Protein AF-A0A258BJ47-F1 (afdb_monomer_lite)

pLDDT: mean 94.94, std 3.54, range [74.56, 98.0]

Sequence (86 aa):
MSLSERPGFLRLKGGESILSSFRQALVARRIASFRISAETCVEFEPESFQQLAGIAAFYNTEGFYYLYISSADHTSKCLAIMRCER

Foldseek 3Di:
DDCPVDPPDDDFDQDDDLLDPPDHSDDDDDDPDPDDDDDDDDDDFEPAQRDWDADKPDDHSQFIKTWTWYADPPGRIDTDIDGGDD

Structure (mmCIF, N/CA/C/O backbone):
data_AF-A0A258BJ47-F1
#
_entry.id   AF-A0A258BJ47-F1
#
loop_
_atom_site.group_PDB
_atom_site.id
_atom_site.type_symbol
_atom_site.label_atom_id
_atom_site.label_alt_id
_atom_site.label_comp_id
_atom_site.label_asym_id
_atom_site.label_entity_id
_atom_site.label_seq_id
_atom_site.pdbx_PDB_ins_code
_atom_site.Cartn_x
_atom_site.Cartn_y
_atom_site.Cartn_z
_atom_site.occupancy
_atom_site.B_iso_or_equiv
_atom_site.auth_seq_id
_atom_site.auth_comp_id
_atom_site.auth_asym_id
_atom_site.auth_atom_id
_atom_site.pdbx_PDB_model_num
ATOM 1 N N . MET A 1 1 ? -3.898 11.315 -9.340 1.00 87.75 1 MET A N 1
ATOM 2 C CA . MET A 1 1 ? -4.925 10.260 -9.195 1.00 87.75 1 MET A CA 1
ATOM 3 C C . MET A 1 1 ? -5.990 10.519 -10.246 1.00 87.75 1 MET A C 1
ATOM 5 O O . MET A 1 1 ? -6.257 11.690 -10.494 1.00 87.75 1 MET A O 1
ATOM 9 N N . SER A 1 2 ? -6.548 9.492 -10.888 1.00 93.25 2 SER A N 1
ATOM 10 C CA . SER A 1 2 ? -7.551 9.674 -11.948 1.00 93.25 2 SER A CA 1
ATOM 11 C C . SER A 1 2 ? -8.582 8.547 -11.979 1.00 93.25 2 SER A C 1
ATOM 13 O O . SER A 1 2 ? -8.229 7.386 -11.792 1.00 93.25 2 SER A O 1
ATOM 15 N N . LEU A 1 3 ? -9.838 8.909 -12.254 1.00 96.12 3 LEU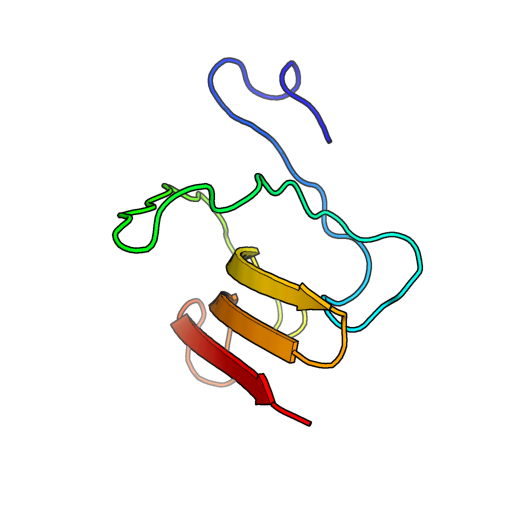 A N 1
ATOM 16 C CA . LEU A 1 3 ? -10.942 7.990 -12.573 1.00 96.12 3 LEU A CA 1
ATOM 17 C C . LEU A 1 3 ? -11.284 7.985 -14.075 1.00 96.12 3 LEU A C 1
ATOM 19 O O . LEU A 1 3 ? -12.058 7.149 -14.530 1.00 96.12 3 LEU A O 1
ATOM 23 N N . SER A 1 4 ? -10.729 8.924 -14.849 1.00 96.00 4 SER A N 1
ATOM 24 C CA . SER A 1 4 ? -11.015 9.087 -16.280 1.00 96.00 4 SER A CA 1
ATOM 25 C C . SER A 1 4 ? -9.959 8.450 -17.183 1.00 96.00 4 SER A C 1
ATOM 27 O O . SER A 1 4 ? -10.277 8.079 -18.306 1.00 96.00 4 SER A O 1
ATOM 29 N N . GLU A 1 5 ? -8.721 8.273 -16.699 1.00 96.56 5 GLU A N 1
ATOM 30 C CA . GLU A 1 5 ? -7.634 7.635 -17.468 1.00 96.56 5 GLU A CA 1
ATOM 31 C C . GLU A 1 5 ? -7.941 6.166 -17.808 1.00 96.56 5 GLU A C 1
ATOM 33 O O . GLU A 1 5 ? -7.446 5.642 -18.802 1.00 96.56 5 GLU A O 1
ATOM 38 N N . ARG A 1 6 ? -8.748 5.489 -16.982 1.00 96.19 6 ARG A N 1
ATOM 39 C CA . ARG A 1 6 ? -9.308 4.163 -17.262 1.00 96.19 6 ARG A CA 1
ATOM 40 C C . ARG A 1 6 ? -10.679 4.057 -16.585 1.00 96.19 6 ARG A C 1
ATOM 42 O O . ARG A 1 6 ? -10.722 3.831 -15.375 1.00 96.19 6 ARG A O 1
ATOM 49 N N . PRO A 1 7 ? -11.786 4.220 -17.327 1.00 96.56 7 PRO A N 1
ATOM 50 C CA . PRO A 1 7 ? -13.127 4.118 -16.760 1.00 96.56 7 PRO A CA 1
ATOM 51 C C . PRO A 1 7 ? -13.332 2.798 -16.005 1.00 96.56 7 PRO A C 1
ATOM 53 O O . PRO A 1 7 ? -12.930 1.737 -16.479 1.00 96.56 7 PRO A O 1
ATOM 56 N N . GLY A 1 8 ? -13.930 2.874 -14.814 1.00 96.50 8 GLY A N 1
ATOM 57 C CA . GLY A 1 8 ? -14.124 1.727 -13.916 1.00 96.50 8 GLY A CA 1
ATOM 58 C C . GLY A 1 8 ? -12.959 1.441 -12.960 1.00 96.50 8 GLY A C 1
ATOM 59 O O . GLY A 1 8 ? -13.092 0.570 -12.109 1.00 96.50 8 GLY A O 1
ATOM 60 N N . PHE A 1 9 ? -11.845 2.179 -13.053 1.00 97.69 9 PHE A N 1
ATOM 61 C CA . PHE A 1 9 ? -10.667 1.986 -12.204 1.00 97.69 9 PHE A CA 1
ATOM 62 C C . PHE A 1 9 ? -10.215 3.295 -11.557 1.00 97.69 9 PHE A C 1
ATOM 64 O O . PHE A 1 9 ? -10.184 4.351 -12.189 1.00 97.69 9 PHE A O 1
ATOM 71 N N . LEU A 1 10 ? -9.776 3.208 -10.301 1.00 97.62 10 LEU A N 1
ATOM 72 C CA . LEU A 1 10 ? -9.006 4.269 -9.662 1.00 97.62 10 LEU A CA 1
ATOM 73 C C . LEU A 1 10 ? -7.525 4.097 -10.005 1.00 97.62 10 LEU A C 1
ATOM 75 O O . LEU A 1 10 ? -6.880 3.161 -9.540 1.00 97.62 10 LEU A O 1
ATOM 79 N N . ARG A 1 11 ? -6.967 5.023 -10.792 1.00 97.62 11 ARG A N 1
ATOM 80 C CA . ARG A 1 11 ? -5.537 5.039 -11.112 1.00 97.62 11 ARG A CA 1
ATOM 81 C C . ARG A 1 11 ? -4.766 5.918 -10.133 1.00 97.62 11 ARG A C 1
ATOM 83 O O . ARG A 1 11 ? -4.934 7.144 -10.090 1.00 97.62 11 ARG A O 1
ATOM 90 N N . LEU A 1 12 ? -3.862 5.288 -9.390 1.00 97.06 12 LEU A N 1
ATOM 91 C CA . LEU A 1 12 ? -2.853 5.948 -8.567 1.00 97.06 12 LEU A CA 1
ATOM 92 C C . LEU A 1 12 ? -1.519 5.910 -9.323 1.00 97.06 12 LEU A C 1
ATOM 94 O O . LEU A 1 12 ? -1.063 4.846 -9.729 1.00 97.06 12 LEU A O 1
ATOM 98 N N . LYS A 1 13 ? -0.921 7.081 -9.565 1.00 95.94 13 LYS A N 1
ATOM 99 C CA . LYS A 1 13 ? 0.446 7.186 -10.099 1.00 95.94 13 LYS A CA 1
ATOM 100 C C . LYS A 1 13 ? 1.390 7.223 -8.906 1.00 95.94 13 LYS A C 1
ATOM 102 O O . LYS A 1 13 ? 1.090 7.959 -7.967 1.00 95.94 13 LYS A O 1
ATOM 107 N N . GLY A 1 14 ? 2.465 6.435 -8.948 1.00 92.88 14 GLY A N 1
ATOM 108 C CA . GLY A 1 14 ? 3.432 6.329 -7.854 1.00 92.88 14 GLY A CA 1
ATOM 109 C C . GLY A 1 14 ? 3.870 7.706 -7.356 1.00 92.88 14 GLY A C 1
ATOM 110 O O . GLY A 1 14 ? 4.176 8.591 -8.154 1.00 92.88 14 GLY A O 1
ATOM 111 N N . GLY A 1 15 ? 3.812 7.887 -6.040 1.00 93.50 15 GLY A N 1
ATOM 112 C CA . GLY A 1 15 ? 4.241 9.097 -5.350 1.00 93.50 15 GLY A CA 1
ATOM 113 C C . GLY A 1 15 ? 5.394 8.779 -4.412 1.00 93.50 15 GLY A C 1
ATOM 114 O O . GLY A 1 15 ? 6.201 7.890 -4.672 1.00 93.50 15 GLY A O 1
ATOM 115 N N . GLU A 1 16 ? 5.448 9.491 -3.299 1.00 95.31 16 GLU A N 1
ATOM 116 C CA . GLU A 1 16 ? 6.412 9.211 -2.246 1.00 95.31 16 GLU A CA 1
ATOM 117 C C . GLU A 1 16 ? 6.032 7.970 -1.426 1.00 95.31 16 GLU A C 1
ATOM 119 O O . GLU A 1 16 ? 4.910 7.461 -1.496 1.00 95.31 16 GLU A O 1
ATOM 124 N N . SER A 1 17 ? 6.996 7.493 -0.635 1.00 93.31 17 SER A N 1
ATOM 125 C CA . SER A 1 17 ? 6.842 6.346 0.264 1.00 93.31 17 SER A CA 1
ATOM 126 C C . SER A 1 17 ? 5.674 6.518 1.241 1.00 93.31 17 SER A C 1
ATOM 128 O O . SER A 1 17 ? 5.334 7.631 1.640 1.00 93.31 17 SER A O 1
ATOM 130 N N . ILE A 1 18 ? 5.137 5.393 1.720 1.00 93.00 18 ILE A N 1
ATOM 131 C CA . ILE A 1 18 ? 4.140 5.331 2.802 1.00 93.00 18 ILE A CA 1
ATOM 132 C C . ILE A 1 18 ? 4.631 5.963 4.120 1.00 93.00 18 ILE A C 1
ATOM 134 O O . ILE A 1 18 ? 3.827 6.330 4.973 1.00 93.00 18 ILE A O 1
ATOM 138 N N . LEU A 1 19 ? 5.949 6.130 4.269 1.00 93.38 19 LEU A N 1
ATOM 139 C CA . LEU A 1 19 ? 6.584 6.826 5.393 1.00 93.38 19 LEU A CA 1
ATOM 140 C C . LEU A 1 19 ? 6.629 8.352 5.222 1.00 93.38 19 LEU A C 1
ATOM 142 O O . LEU A 1 19 ? 6.950 9.064 6.168 1.00 93.38 19 LEU A O 1
ATOM 146 N N . SER A 1 20 ? 6.366 8.870 4.020 1.00 93.38 20 SER A N 1
ATOM 147 C CA . SER A 1 20 ? 6.499 10.299 3.736 1.00 93.38 20 SER A CA 1
ATOM 148 C C . SER A 1 20 ? 5.307 11.097 4.253 1.00 93.38 20 SER A C 1
ATOM 150 O O . SER A 1 20 ? 4.163 10.739 3.999 1.00 93.38 20 SER A O 1
ATOM 152 N N . SER A 1 21 ? 5.568 12.241 4.880 1.00 91.00 21 SER A N 1
ATOM 153 C CA . SER A 1 21 ? 4.535 13.218 5.253 1.00 91.00 21 SER A CA 1
ATOM 154 C C . SER A 1 21 ? 4.191 14.205 4.126 1.00 91.00 21 SER A C 1
ATOM 156 O O . SER A 1 21 ? 3.471 15.174 4.363 1.00 91.00 21 SER A O 1
ATOM 158 N N . PHE A 1 22 ? 4.723 13.999 2.917 1.00 92.50 22 PHE A N 1
ATOM 159 C CA . PHE A 1 22 ? 4.533 14.881 1.764 1.00 92.50 22 PHE A CA 1
ATOM 160 C C . PHE A 1 22 ? 3.592 14.243 0.726 1.00 92.50 22 PHE A C 1
ATOM 162 O O . PHE A 1 22 ? 2.422 13.996 1.021 1.00 92.50 22 PHE A O 1
ATOM 169 N N . ARG A 1 23 ? 4.033 14.018 -0.522 1.00 91.19 23 ARG A N 1
ATOM 170 C CA . ARG A 1 23 ? 3.129 13.640 -1.623 1.00 91.19 23 ARG A CA 1
ATOM 171 C C . ARG A 1 23 ? 2.936 12.133 -1.740 1.00 91.19 23 ARG A C 1
ATOM 173 O O . ARG A 1 23 ? 3.498 11.484 -2.621 1.00 91.19 23 ARG A O 1
ATOM 180 N N . GLN A 1 24 ? 2.062 11.589 -0.901 1.00 94.19 24 GLN A N 1
ATOM 181 C CA . GLN A 1 24 ? 1.644 10.192 -0.995 1.00 94.19 24 GLN A CA 1
ATOM 182 C C . GLN A 1 24 ? 0.569 9.967 -2.067 1.00 94.19 24 GLN A C 1
ATOM 184 O O . GLN A 1 24 ? -0.415 10.703 -2.168 1.00 94.19 24 GLN A O 1
ATOM 189 N N . ALA A 1 25 ? 0.710 8.880 -2.825 1.00 96.19 25 ALA A N 1
ATOM 190 C CA . ALA A 1 25 ? -0.342 8.363 -3.695 1.00 96.19 25 ALA A CA 1
ATOM 191 C C . ALA A 1 25 ? -1.254 7.394 -2.920 1.00 96.19 25 ALA A C 1
ATOM 193 O O . ALA A 1 25 ? -1.341 6.215 -3.251 1.00 96.19 25 ALA A O 1
ATOM 194 N N . LEU A 1 26 ? -1.910 7.893 -1.868 1.00 95.69 26 LEU A N 1
ATOM 195 C CA . LEU A 1 26 ? -2.732 7.104 -0.949 1.00 95.69 26 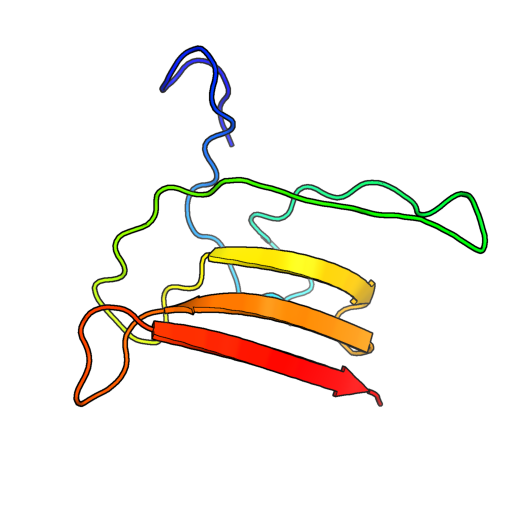LEU A CA 1
ATOM 196 C C . LEU A 1 26 ? -4.172 7.628 -0.931 1.00 95.69 26 LEU A C 1
ATOM 198 O O . LEU A 1 26 ? -4.411 8.814 -0.715 1.00 95.69 26 LEU A O 1
ATOM 202 N N . VAL A 1 27 ? -5.136 6.730 -1.128 1.00 96.38 27 VAL A N 1
ATOM 203 C CA . VAL A 1 27 ? -6.560 7.002 -0.904 1.00 96.38 27 VAL A CA 1
ATOM 204 C C . VAL A 1 27 ? -7.043 6.033 0.158 1.00 96.38 27 VAL A C 1
ATOM 206 O O . VAL A 1 27 ? -6.934 4.821 -0.005 1.00 96.38 27 VAL A O 1
ATOM 209 N N . ALA A 1 28 ? -7.565 6.575 1.251 1.00 95.69 28 ALA A N 1
ATOM 210 C CA . ALA A 1 28 ? -7.990 5.798 2.401 1.00 95.69 28 ALA A CA 1
ATOM 211 C C . ALA A 1 28 ? -9.373 6.240 2.878 1.00 95.69 28 ALA A C 1
ATOM 213 O O . ALA A 1 28 ? -9.831 7.353 2.612 1.00 95.69 28 ALA A O 1
ATOM 214 N N . ARG A 1 29 ? -10.024 5.358 3.634 1.00 96.19 29 ARG A N 1
ATOM 215 C CA . ARG A 1 29 ? -11.257 5.655 4.363 1.00 96.19 29 ARG A CA 1
ATOM 216 C C . ARG A 1 29 ? -11.089 5.298 5.833 1.00 96.19 29 ARG A C 1
ATOM 218 O O . ARG A 1 29 ? -10.331 4.395 6.172 1.00 96.19 29 ARG A O 1
ATOM 225 N N . ARG A 1 30 ? -11.836 5.977 6.703 1.00 96.81 30 ARG A N 1
ATOM 226 C CA . ARG A 1 30 ? -11.841 5.685 8.143 1.00 96.81 30 ARG A CA 1
ATOM 227 C C . ARG A 1 30 ? -12.488 4.327 8.424 1.00 96.81 30 ARG A C 1
ATOM 229 O O . ARG A 1 30 ? -13.515 3.985 7.828 1.00 96.81 30 ARG A O 1
ATOM 236 N N . ILE A 1 31 ? -11.908 3.602 9.377 1.00 96.44 31 ILE A N 1
ATOM 237 C CA . ILE A 1 31 ? -12.544 2.457 10.031 1.00 96.44 31 ILE A CA 1
ATOM 238 C C . ILE A 1 31 ? -13.556 3.015 11.037 1.00 96.44 31 ILE A C 1
ATOM 240 O O . ILE A 1 31 ? -13.199 3.831 11.881 1.00 96.44 31 ILE A O 1
ATOM 244 N N . ALA A 1 32 ? -14.820 2.608 10.917 1.00 95.88 32 ALA A N 1
ATOM 245 C CA . ALA A 1 32 ? -15.928 3.122 11.734 1.00 95.88 32 ALA A CA 1
ATOM 246 C C . ALA A 1 32 ? -16.583 2.049 12.629 1.00 95.88 32 ALA A C 1
ATOM 248 O O . ALA A 1 32 ? -17.582 2.319 13.284 1.00 95.88 32 ALA A O 1
ATOM 249 N N . SER A 1 33 ? -16.043 0.828 12.637 1.00 96.62 33 SER A N 1
ATOM 250 C CA . SER A 1 33 ? -16.537 -0.315 13.413 1.00 96.62 33 SER A CA 1
ATOM 251 C C . SER A 1 33 ? -15.353 -1.127 13.933 1.00 96.62 33 SER A C 1
ATOM 253 O O . SER A 1 33 ? -14.310 -1.182 13.285 1.00 96.62 33 SER A O 1
ATOM 255 N N . PHE A 1 34 ? -15.528 -1.797 15.071 1.00 96.00 34 PHE A N 1
ATOM 256 C CA . PHE A 1 34 ? -14.524 -2.702 15.642 1.00 96.00 34 PHE A CA 1
ATOM 257 C C . PHE A 1 34 ? -14.307 -3.973 14.813 1.00 96.00 34 PHE A C 1
ATOM 259 O O . PHE A 1 34 ? -13.260 -4.605 14.915 1.00 96.00 34 PHE A O 1
ATOM 266 N N . ARG A 1 35 ? -15.295 -4.365 14.002 1.00 96.75 35 ARG A N 1
ATOM 267 C CA . ARG A 1 35 ? -15.199 -5.501 13.080 1.00 96.75 35 ARG A CA 1
ATOM 268 C C . ARG A 1 35 ? -15.482 -5.012 11.673 1.00 96.75 35 ARG A C 1
ATOM 270 O O . ARG A 1 35 ? -16.569 -4.495 11.411 1.00 96.75 35 ARG A O 1
ATOM 277 N N . ILE A 1 36 ? -14.503 -5.173 10.791 1.00 96.69 36 ILE A N 1
ATOM 278 C CA . ILE A 1 36 ? -14.594 -4.802 9.381 1.00 96.69 36 ILE A CA 1
ATOM 279 C C . ILE A 1 36 ? -13.914 -5.857 8.507 1.00 96.69 36 ILE A C 1
ATOM 281 O O . ILE A 1 36 ? -13.038 -6.583 8.971 1.00 96.69 36 ILE A O 1
ATOM 285 N N . SER A 1 37 ? -14.300 -5.890 7.235 1.00 96.88 37 SER A N 1
ATOM 286 C CA . SER A 1 37 ? -13.527 -6.508 6.160 1.00 96.88 37 SER A CA 1
ATOM 287 C C . SER A 1 37 ? -13.280 -5.445 5.095 1.00 96.88 37 SER A C 1
ATOM 289 O O . SER A 1 37 ? -14.164 -4.625 4.829 1.00 96.88 37 SER A O 1
ATOM 291 N N . ALA A 1 38 ? -12.080 -5.426 4.528 1.00 96.69 38 ALA A N 1
ATOM 292 C CA . ALA A 1 38 ? -11.716 -4.540 3.435 1.00 96.69 38 ALA A CA 1
ATOM 293 C C . ALA A 1 38 ? -10.934 -5.341 2.398 1.00 96.69 38 ALA A C 1
ATOM 295 O O . ALA A 1 38 ? -10.001 -6.065 2.739 1.00 96.69 38 ALA A O 1
ATOM 296 N N . GLU A 1 39 ? -11.315 -5.185 1.139 1.00 97.62 39 GLU A N 1
ATOM 297 C CA . GLU A 1 39 ? -10.687 -5.853 0.010 1.00 97.62 39 GLU A CA 1
ATOM 298 C C . GLU A 1 39 ? -10.474 -4.862 -1.130 1.00 97.62 39 GLU A C 1
ATOM 300 O O . GLU A 1 39 ? -11.130 -3.820 -1.216 1.00 97.62 39 GLU A O 1
ATOM 305 N N . THR A 1 40 ? -9.523 -5.180 -1.997 1.00 97.31 40 THR 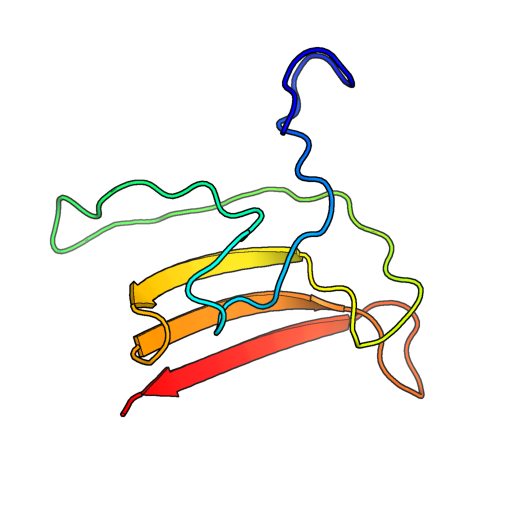A N 1
ATOM 306 C CA . THR A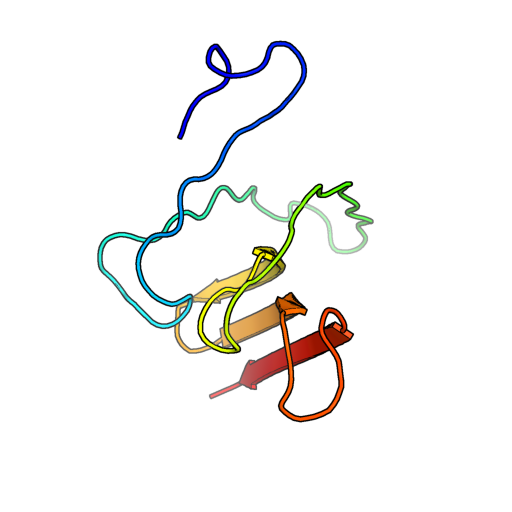 1 40 ? -9.281 -4.442 -3.231 1.00 97.31 40 THR A CA 1
ATOM 307 C C . THR A 1 40 ? -8.754 -5.397 -4.291 1.00 97.31 40 THR A C 1
ATOM 309 O O . THR A 1 40 ? -8.198 -6.448 -3.973 1.00 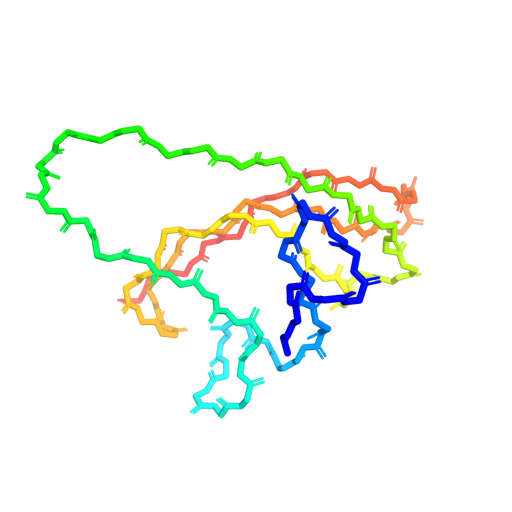97.31 40 THR A O 1
ATOM 312 N N . CYS A 1 41 ? -8.898 -5.013 -5.554 1.00 97.38 41 CYS A N 1
ATOM 313 C CA . CYS A 1 41 ? -8.264 -5.675 -6.682 1.00 97.38 41 CYS A CA 1
ATOM 314 C C . CYS A 1 41 ? -7.337 -4.663 -7.355 1.00 97.38 41 CYS A C 1
ATOM 316 O O . CYS A 1 41 ? -7.734 -3.523 -7.600 1.00 97.38 41 CYS A O 1
ATOM 318 N N . VAL A 1 42 ? -6.093 -5.060 -7.618 1.00 97.31 42 VAL A N 1
ATOM 319 C CA . VAL A 1 42 ? -5.067 -4.164 -8.152 1.00 97.31 42 VAL A CA 1
ATOM 320 C C . VAL A 1 42 ? -4.381 -4.799 -9.355 1.00 97.31 42 VAL A C 1
ATOM 322 O O . VAL A 1 42 ? -3.938 -5.944 -9.309 1.00 97.31 42 VAL A O 1
ATOM 325 N N . GLU A 1 43 ? -4.276 -4.025 -10.432 1.00 97.38 43 GLU A N 1
ATOM 326 C CA . GLU A 1 43 ? -3.425 -4.339 -11.575 1.00 97.38 43 GLU A CA 1
ATOM 327 C C . GLU A 1 43 ? -2.144 -3.516 -11.465 1.00 97.38 43 GLU A C 1
ATOM 329 O O . GLU A 1 43 ? -2.179 -2.283 -11.482 1.00 97.38 43 GLU A O 1
ATOM 334 N N . PHE A 1 44 ? -1.016 -4.204 -11.315 1.00 97.69 44 PHE A N 1
ATOM 335 C CA . PHE A 1 44 ? 0.278 -3.574 -11.092 1.00 97.69 44 PHE A CA 1
ATOM 336 C C . PHE A 1 44 ? 1.409 -4.493 -11.550 1.00 97.69 44 PHE A C 1
ATOM 338 O O . PHE A 1 44 ? 1.436 -5.655 -11.151 1.00 97.69 44 PHE A O 1
ATOM 345 N N . GLU A 1 45 ? 2.324 -3.968 -12.363 1.00 96.56 45 GLU A N 1
ATOM 346 C CA . GLU A 1 45 ? 3.522 -4.660 -12.853 1.00 96.56 45 GLU A CA 1
ATOM 347 C C . GLU A 1 45 ? 4.756 -3.845 -12.431 1.00 96.56 45 GLU A C 1
ATOM 349 O O . GLU A 1 45 ? 5.077 -2.856 -13.093 1.00 96.56 45 GLU A O 1
ATOM 354 N N . PRO A 1 46 ? 5.388 -4.170 -11.288 1.00 96.56 46 PRO A N 1
ATOM 355 C CA . PRO A 1 46 ? 6.551 -3.440 -10.796 1.00 96.56 46 PRO A CA 1
ATOM 356 C C . PRO A 1 46 ? 7.814 -3.796 -11.588 1.00 96.56 46 PRO A C 1
ATOM 358 O O . PRO A 1 46 ? 8.127 -4.964 -11.798 1.00 96.56 46 PRO A O 1
ATOM 361 N N . GLU A 1 47 ? 8.587 -2.781 -11.959 1.00 94.75 47 GLU A N 1
ATOM 362 C CA . GLU A 1 47 ? 9.887 -2.935 -12.628 1.00 94.75 47 GLU A CA 1
ATOM 363 C C . GLU A 1 47 ? 11.055 -2.966 -11.628 1.00 94.75 47 GLU A C 1
ATOM 365 O O . GLU A 1 47 ? 12.144 -3.435 -11.950 1.00 94.75 47 GLU A O 1
ATOM 370 N N . SER A 1 48 ? 10.847 -2.486 -10.396 1.00 94.06 48 SER A N 1
ATOM 371 C CA . SER A 1 48 ? 11.861 -2.479 -9.336 1.00 94.06 48 SER A CA 1
ATOM 372 C C . SER A 1 48 ? 11.245 -2.599 -7.942 1.00 94.06 48 SER A C 1
ATOM 374 O O . SER A 1 48 ? 10.083 -2.249 -7.730 1.00 94.06 48 SER A O 1
ATOM 376 N N . PHE A 1 49 ? 12.053 -3.027 -6.967 1.00 93.75 49 PHE A N 1
ATOM 377 C CA . PHE A 1 49 ? 11.624 -3.209 -5.576 1.00 93.75 49 PHE A CA 1
ATOM 378 C C . PHE A 1 49 ? 11.143 -1.911 -4.903 1.00 93.75 49 PHE A C 1
ATOM 380 O O . PHE A 1 49 ? 10.512 -1.948 -3.848 1.00 93.75 49 PHE A O 1
ATOM 387 N N . GLN A 1 50 ? 11.452 -0.751 -5.493 1.00 94.56 50 GLN A N 1
ATOM 388 C CA . GLN A 1 50 ? 11.022 0.563 -5.008 1.00 94.56 50 GLN A CA 1
ATOM 389 C C . GLN A 1 50 ? 9.559 0.869 -5.359 1.00 94.56 50 GLN A C 1
ATOM 391 O O . GLN A 1 50 ? 8.974 1.802 -4.808 1.00 94.56 50 GLN A O 1
ATOM 396 N N . GLN A 1 51 ? 8.965 0.112 -6.282 1.00 96.56 51 GLN A N 1
ATOM 397 C CA . GLN A 1 51 ? 7.611 0.323 -6.771 1.00 96.56 51 GLN A CA 1
ATOM 398 C C . GLN A 1 51 ? 6.647 -0.615 -6.044 1.00 96.56 51 GLN A C 1
ATOM 400 O O . GLN A 1 51 ? 6.667 -1.825 -6.243 1.00 96.56 51 GLN A O 1
ATOM 405 N N . LEU A 1 52 ? 5.785 -0.043 -5.203 1.00 97.06 52 LEU A N 1
ATOM 406 C CA . LEU A 1 52 ? 4.860 -0.788 -4.347 1.00 97.06 52 LEU A CA 1
ATOM 407 C C . LEU A 1 52 ? 3.419 -0.356 -4.627 1.00 97.06 52 LEU A C 1
ATOM 409 O O . LEU A 1 52 ? 3.137 0.844 -4.662 1.00 97.06 52 LEU A O 1
ATOM 413 N N . ALA A 1 53 ? 2.492 -1.307 -4.726 1.00 97.94 53 ALA A N 1
ATOM 414 C CA . ALA A 1 53 ? 1.056 -1.017 -4.764 1.00 97.94 53 ALA A CA 1
ATOM 415 C C . ALA A 1 53 ? 0.252 -2.087 -4.021 1.00 97.94 53 ALA A C 1
ATOM 417 O O . ALA A 1 53 ? 0.521 -3.280 -4.155 1.00 97.94 53 ALA A O 1
ATOM 418 N N . GLY A 1 54 ? -0.759 -1.679 -3.255 1.00 97.50 54 GLY A N 1
ATOM 419 C CA . GLY A 1 54 ? -1.570 -2.616 -2.485 1.00 97.50 54 GLY A CA 1
ATOM 420 C C . GLY A 1 54 ? -2.572 -1.952 -1.550 1.00 97.50 54 GLY A C 1
ATOM 421 O O . GLY A 1 54 ? -3.032 -0.839 -1.802 1.00 97.50 54 GLY A O 1
ATOM 422 N N . ILE A 1 55 ? -2.900 -2.648 -0.461 1.00 97.94 55 ILE A N 1
ATOM 423 C CA . ILE A 1 55 ? -3.860 -2.215 0.558 1.00 97.94 55 ILE A CA 1
ATOM 424 C C . ILE A 1 55 ? -3.165 -2.021 1.904 1.00 97.94 55 ILE A C 1
ATOM 426 O O . ILE A 1 55 ? -2.373 -2.860 2.336 1.00 97.94 55 ILE A O 1
ATOM 430 N N . ALA A 1 56 ? -3.473 -0.912 2.577 1.00 97.19 56 ALA A N 1
ATOM 431 C CA . ALA A 1 56 ? -2.888 -0.566 3.865 1.00 97.19 56 ALA A CA 1
ATOM 432 C C . ALA A 1 56 ? -3.958 -0.355 4.943 1.00 97.19 56 ALA A C 1
ATOM 434 O O . ALA A 1 56 ? -4.978 0.293 4.704 1.00 97.19 56 ALA A O 1
ATOM 435 N N . ALA A 1 57 ? -3.680 -0.845 6.150 1.00 96.44 57 ALA A N 1
ATOM 436 C CA . ALA A 1 57 ? -4.295 -0.356 7.376 1.00 96.44 57 ALA A CA 1
ATOM 437 C C . ALA A 1 57 ? -3.364 0.714 7.955 1.00 96.44 57 ALA A C 1
ATOM 439 O O . ALA A 1 57 ? -2.278 0.404 8.440 1.00 96.44 57 ALA A O 1
ATOM 440 N N . PHE A 1 58 ? -3.767 1.977 7.843 1.00 95.88 58 PHE A N 1
ATOM 441 C CA . PHE A 1 58 ? -2.894 3.126 8.067 1.00 95.88 58 PHE A CA 1
ATOM 442 C C . PHE A 1 58 ? -3.408 3.985 9.223 1.00 95.88 58 PHE A C 1
ATOM 444 O O . PHE A 1 58 ? -4.534 4.485 9.163 1.00 95.88 58 PHE A O 1
ATOM 451 N N . TYR A 1 59 ? -2.586 4.159 10.260 1.00 94.50 59 TYR A N 1
ATOM 452 C CA . TYR A 1 59 ? -2.839 5.109 11.343 1.00 94.50 59 TYR A CA 1
ATOM 453 C C . TYR A 1 59 ? -2.062 6.407 11.097 1.00 94.50 59 TYR A C 1
ATOM 455 O O . TYR A 1 59 ? -2.661 7.473 10.957 1.00 94.50 59 TYR A O 1
ATOM 463 N N . ASN A 1 60 ? -0.738 6.306 10.980 1.00 93.25 60 ASN A N 1
ATOM 464 C CA . ASN A 1 60 ? 0.164 7.398 10.617 1.00 93.25 60 ASN A CA 1
ATOM 465 C C . ASN A 1 60 ? 1.421 6.836 9.916 1.00 93.25 60 ASN A C 1
ATOM 467 O O . ASN A 1 60 ? 1.530 5.632 9.687 1.00 93.25 60 ASN A O 1
ATOM 471 N N . THR A 1 61 ? 2.384 7.697 9.587 1.00 93.56 61 THR A N 1
ATOM 472 C CA . THR A 1 61 ? 3.652 7.310 8.939 1.00 93.56 61 THR A CA 1
ATOM 473 C C . THR A 1 61 ? 4.572 6.449 9.818 1.00 93.56 61 THR A C 1
ATOM 475 O O . THR A 1 61 ? 5.565 5.928 9.320 1.00 93.56 61 THR A O 1
ATOM 478 N N . GLU A 1 62 ? 4.239 6.260 11.097 1.00 93.56 62 GLU A N 1
ATOM 479 C CA . GLU A 1 62 ? 4.985 5.456 12.079 1.00 93.56 62 GLU A CA 1
ATOM 480 C C . GLU A 1 62 ? 4.181 4.235 12.579 1.00 93.56 62 GLU A C 1
ATOM 482 O O . GLU A 1 62 ? 4.641 3.482 13.436 1.00 93.56 62 GLU A O 1
ATOM 487 N N . GLY A 1 63 ? 2.979 4.030 12.034 1.00 95.06 63 GLY A N 1
ATOM 488 C CA . GLY A 1 63 ? 1.972 3.106 12.542 1.00 95.06 63 GLY A CA 1
ATOM 489 C C . GLY A 1 63 ? 1.070 2.623 11.414 1.00 95.06 63 GLY A C 1
ATOM 490 O O . GLY A 1 63 ? 0.053 3.249 11.102 1.00 95.06 63 GLY A O 1
ATOM 491 N N . PHE A 1 64 ? 1.441 1.517 10.771 1.00 95.88 64 PHE A N 1
ATOM 492 C CA . PHE A 1 64 ? 0.666 0.945 9.670 1.00 95.88 64 PHE A CA 1
ATOM 493 C C . PHE A 1 64 ? 1.025 -0.515 9.383 1.00 95.88 64 PHE A C 1
ATOM 495 O O . PHE A 1 64 ? 2.120 -0.995 9.677 1.00 95.88 64 PHE A O 1
ATOM 502 N N . TYR A 1 65 ? 0.101 -1.185 8.700 1.00 97.00 65 TYR A N 1
ATOM 503 C CA . TYR A 1 65 ? 0.298 -2.463 8.029 1.00 97.00 65 TYR A CA 1
ATOM 504 C C . TYR A 1 65 ? 0.036 -2.279 6.540 1.00 97.00 65 TYR A C 1
ATOM 506 O O . TYR A 1 65 ? -0.971 -1.682 6.164 1.00 97.00 65 TYR A O 1
ATOM 514 N N . TYR A 1 66 ? 0.911 -2.805 5.692 1.00 97.50 66 TYR A N 1
ATOM 515 C CA . TYR A 1 66 ? 0.809 -2.671 4.245 1.00 97.50 66 TYR A CA 1
ATOM 516 C C . TYR A 1 66 ? 1.039 -4.019 3.569 1.00 97.50 66 TYR A C 1
ATOM 518 O O . TYR A 1 66 ? 2.134 -4.572 3.649 1.00 97.50 66 TYR A O 1
ATOM 526 N N . LEU A 1 67 ? 0.002 -4.541 2.913 1.00 98.00 67 LEU A N 1
ATOM 527 C CA . LEU A 1 67 ? 0.073 -5.709 2.040 1.00 98.00 67 LEU A CA 1
ATOM 528 C C . LEU A 1 67 ? 0.175 -5.209 0.600 1.00 98.00 67 LEU A C 1
ATOM 530 O O . LEU A 1 67 ? -0.740 -4.538 0.118 1.00 98.00 67 LEU A O 1
ATOM 534 N N . TYR A 1 68 ? 1.273 -5.521 -0.082 1.00 97.75 68 TYR A N 1
ATOM 535 C CA . TYR A 1 68 ? 1.587 -4.928 -1.378 1.00 97.75 68 TYR A CA 1
ATOM 536 C C . TYR A 1 68 ? 2.241 -5.902 -2.346 1.00 97.75 68 TYR A C 1
ATOM 538 O O . TYR A 1 68 ? 2.881 -6.881 -1.963 1.00 97.75 68 TYR A O 1
ATOM 546 N N . ILE A 1 69 ? 2.090 -5.572 -3.622 1.00 97.88 69 ILE A N 1
ATOM 547 C CA . ILE A 1 69 ? 2.799 -6.178 -4.738 1.00 97.88 69 ILE A CA 1
ATOM 548 C C . ILE A 1 69 ? 4.066 -5.360 -5.002 1.00 97.88 69 ILE A C 1
ATOM 550 O O . ILE A 1 69 ? 4.007 -4.128 -5.022 1.00 97.88 69 ILE A O 1
ATOM 554 N N . SER A 1 70 ? 5.192 -6.043 -5.203 1.00 97.25 70 SER A N 1
ATOM 555 C CA . SER A 1 70 ? 6.481 -5.462 -5.606 1.00 97.25 70 SER A CA 1
ATOM 556 C C . SER A 1 70 ? 7.274 -6.458 -6.461 1.00 97.25 70 SER A C 1
ATOM 558 O O . SER A 1 70 ? 6.781 -7.549 -6.754 1.00 97.25 70 SER A O 1
ATOM 560 N N . SER A 1 71 ? 8.486 -6.090 -6.869 1.00 96.56 71 SER A N 1
ATOM 561 C CA . SER A 1 71 ? 9.480 -7.015 -7.410 1.00 96.56 71 SER A CA 1
ATOM 562 C C . SER A 1 71 ? 10.592 -7.283 -6.390 1.00 96.56 71 SER A C 1
ATOM 564 O O . SER A 1 71 ? 10.843 -6.491 -5.480 1.00 96.56 71 SER A O 1
ATOM 566 N N . ALA A 1 72 ? 11.241 -8.437 -6.521 1.00 91.94 72 ALA A N 1
ATOM 567 C CA . ALA A 1 72 ? 12.376 -8.858 -5.704 1.00 91.94 72 ALA A CA 1
ATOM 568 C C . ALA A 1 72 ? 13.496 -9.394 -6.607 1.00 91.94 72 ALA A C 1
ATOM 570 O O . ALA A 1 72 ? 13.240 -9.780 -7.747 1.00 91.94 72 ALA A O 1
ATOM 571 N N . ASP A 1 73 ? 14.723 -9.480 -6.089 1.00 86.19 73 ASP A N 1
ATOM 572 C CA . ASP A 1 73 ? 15.930 -9.822 -6.868 1.00 86.19 73 ASP A CA 1
ATOM 573 C C . ASP A 1 73 ? 15.816 -11.117 -7.696 1.00 86.19 73 ASP A C 1
ATOM 575 O O . ASP A 1 73 ? 16.477 -11.272 -8.722 1.00 86.19 73 ASP A O 1
ATOM 579 N N . HIS A 1 74 ? 14.971 -12.060 -7.271 1.00 84.31 74 HIS A N 1
ATOM 580 C CA . HIS A 1 74 ? 14.769 -13.353 -7.934 1.00 84.31 74 HIS A CA 1
ATOM 581 C C . HIS A 1 74 ? 13.326 -13.589 -8.393 1.00 84.31 74 HIS A C 1
ATOM 583 O O . HIS A 1 74 ? 12.959 -14.705 -8.761 1.00 84.31 74 HIS A O 1
ATOM 589 N N . THR A 1 75 ? 12.460 -12.576 -8.333 1.00 89.12 75 THR A N 1
ATOM 590 C CA . THR A 1 75 ? 11.047 -12.722 -8.695 1.00 89.12 75 THR A CA 1
ATOM 591 C C . THR A 1 75 ? 10.509 -11.411 -9.244 1.00 89.12 75 THR A C 1
ATOM 593 O O . THR A 1 75 ? 10.481 -10.399 -8.548 1.00 89.12 75 THR A O 1
ATOM 596 N N . SER A 1 76 ? 10.023 -11.444 -10.485 1.00 89.44 76 SER A N 1
ATOM 597 C CA . SER A 1 76 ? 9.469 -10.268 -11.166 1.00 89.44 76 SER 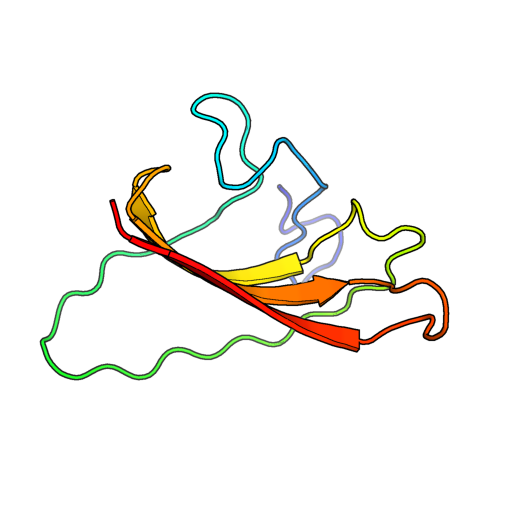A CA 1
ATOM 598 C C . SER A 1 76 ? 8.275 -9.662 -10.432 1.00 89.44 76 SER A C 1
ATOM 600 O O . SER A 1 76 ? 8.074 -8.454 -10.482 1.00 89.44 76 SER A O 1
ATOM 602 N N . LYS A 1 77 ? 7.493 -10.489 -9.735 1.00 95.31 77 LYS A N 1
ATOM 603 C CA . LYS A 1 77 ? 6.303 -10.055 -9.013 1.00 95.31 77 LYS A CA 1
ATOM 604 C C . LYS A 1 77 ? 6.058 -10.914 -7.782 1.00 95.31 77 LYS A C 1
ATOM 606 O O . LYS A 1 77 ? 5.843 -12.120 -7.891 1.00 95.31 77 LYS A O 1
ATOM 611 N N . CYS A 1 78 ? 6.060 -10.294 -6.613 1.00 95.56 78 CYS A N 1
ATOM 612 C CA . CYS A 1 78 ? 5.797 -10.950 -5.342 1.00 95.56 78 CYS A CA 1
ATOM 613 C C . CYS A 1 78 ? 4.780 -10.161 -4.512 1.00 95.56 78 CYS A C 1
ATOM 615 O O . CYS A 1 78 ? 4.593 -8.958 -4.699 1.00 95.56 78 CYS A O 1
ATOM 617 N N . LEU A 1 79 ? 4.114 -10.867 -3.598 1.00 96.81 79 LEU A N 1
ATOM 618 C CA . LEU A 1 79 ? 3.238 -10.290 -2.586 1.00 96.81 79 LEU A CA 1
ATOM 619 C C . LEU A 1 79 ? 3.984 -10.297 -1.249 1.00 96.81 79 LEU A C 1
ATOM 621 O O . LEU A 1 79 ? 4.472 -11.345 -0.825 1.00 96.81 79 LEU A O 1
ATOM 625 N N . ALA A 1 80 ? 4.067 -9.146 -0.591 1.00 96.19 80 ALA A N 1
ATOM 626 C CA . ALA A 1 80 ? 4.797 -8.982 0.660 1.00 96.19 80 ALA A CA 1
ATOM 627 C C . ALA A 1 80 ? 4.024 -8.111 1.658 1.00 96.19 80 ALA A C 1
ATOM 629 O O . ALA A 1 80 ? 3.108 -7.369 1.296 1.00 96.19 80 ALA A O 1
ATOM 630 N N . ILE A 1 81 ? 4.402 -8.217 2.934 1.00 96.69 81 ILE A N 1
ATOM 631 C CA . ILE A 1 81 ? 3.827 -7.434 4.031 1.00 96.69 81 ILE A CA 1
ATOM 632 C C . ILE A 1 81 ? 4.923 -6.579 4.661 1.00 96.69 81 ILE A C 1
ATOM 634 O O . ILE A 1 81 ? 6.003 -7.070 4.984 1.00 96.69 81 ILE A O 1
ATOM 638 N N . MET A 1 82 ? 4.623 -5.302 4.874 1.00 95.88 82 MET A N 1
ATOM 639 C CA . MET A 1 82 ? 5.421 -4.370 5.667 1.00 95.88 82 MET A CA 1
ATOM 640 C C . MET A 1 82 ? 4.583 -3.902 6.849 1.00 95.88 82 MET A C 1
ATOM 642 O O . MET A 1 82 ? 3.393 -3.626 6.705 1.00 95.88 82 MET A O 1
ATOM 646 N N . ARG A 1 83 ? 5.215 -3.795 8.015 1.00 95.62 83 ARG A N 1
ATOM 647 C CA . ARG A 1 83 ? 4.607 -3.191 9.198 1.00 95.62 83 ARG A CA 1
ATOM 648 C C . ARG A 1 83 ? 5.544 -2.164 9.809 1.00 95.62 83 ARG A C 1
ATOM 650 O O . ARG A 1 83 ? 6.760 -2.356 9.800 1.00 95.62 83 ARG A O 1
ATOM 657 N N . CYS A 1 84 ? 4.963 -1.110 10.358 1.00 94.31 84 CYS A N 1
ATOM 658 C CA . CYS A 1 84 ? 5.635 -0.154 11.220 1.00 94.31 84 CYS A CA 1
ATOM 659 C C . CYS A 1 84 ? 4.785 0.001 12.478 1.00 94.31 84 CYS A C 1
ATOM 661 O O . CYS A 1 84 ? 3.592 0.281 12.379 1.00 94.31 84 CYS A O 1
ATOM 663 N N . GLU A 1 85 ? 5.396 -0.256 13.630 1.00 86.25 85 GLU A N 1
ATOM 664 C CA . GLU A 1 85 ? 4.777 -0.161 14.950 1.00 86.25 85 GLU A CA 1
ATOM 665 C C . GLU A 1 85 ? 5.826 0.464 15.874 1.00 86.25 85 GLU A C 1
ATOM 667 O O . GLU A 1 85 ? 6.695 -0.243 16.391 1.00 86.25 85 GLU A O 1
ATOM 672 N N . ARG A 1 86 ? 5.822 1.795 15.977 1.00 74.56 86 ARG A N 1
ATOM 673 C CA . ARG A 1 86 ? 6.620 2.536 16.962 1.00 74.56 86 ARG A CA 1
ATOM 674 C C . ARG A 1 86 ? 5.769 3.020 18.123 1.00 74.56 86 ARG A C 1
ATOM 676 O O . ARG A 1 86 ? 4.572 3.308 17.899 1.00 74.56 86 ARG A O 1
#

Secondary structure (DSSP, 8-state):
-BSSSSTTS-BPPP-B-TT-SS-B--------SSS-----------SSTT--EEEEEEEETTEEEEEEEEEETTEEEEEEEEEEE-

Radius of gyration: 13.71 Å; chains: 1; bounding box: 32×28×34 Å